Protein AF-A0A162L9G1-F1 (afdb_monomer_lite)

Sequence (93 aa):
QRQDPAAALALYEQSLEIATRLAQQSDGIEARTDLLASHYKISTVTTGARRIASLQQALDIALQLEAAGQLTVDQAGWPDILRRALAEAEGSE

pLDDT: mean 89.98, std 10.11, range [41.59, 98.5]

Radius of gyration: 13.38 Å; chains: 1; bounding box: 35×24×36 Å

Structure (mmCIF, N/CA/C/O backbone):
data_AF-A0A162L9G1-F1
#
_entry.id   AF-A0A162L9G1-F1
#
loop_
_atom_site.group_PDB
_atom_site.id
_atom_site.type_symbol
_atom_site.label_atom_id
_atom_site.label_alt_id
_atom_site.label_comp_id
_atom_site.label_asym_id
_atom_site.label_entity_id
_atom_site.label_seq_id
_atom_site.pdbx_PDB_ins_code
_atom_site.Cartn_x
_atom_site.Cartn_y
_atom_site.Cartn_z
_atom_site.occupancy
_atom_site.B_iso_or_equiv
_atom_site.auth_seq_id
_atom_site.auth_comp_id
_atom_site.auth_asym_id
_atom_site.auth_atom_id
_atom_site.pdbx_PDB_model_num
ATOM 1 N N . GLN A 1 1 ? 19.092 15.470 -6.405 1.00 41.59 1 GLN A N 1
ATOM 2 C CA . GLN A 1 1 ? 19.396 14.297 -5.557 1.00 41.59 1 GLN A CA 1
ATOM 3 C C . GLN A 1 1 ? 18.907 13.061 -6.289 1.00 41.59 1 GLN A C 1
ATOM 5 O O . GLN A 1 1 ? 17.749 13.036 -6.678 1.00 41.59 1 GLN A O 1
ATOM 10 N N . ARG A 1 2 ? 19.780 12.089 -6.558 1.00 51.78 2 ARG A N 1
ATOM 11 C CA . ARG A 1 2 ? 19.373 10.804 -7.137 1.00 51.78 2 ARG A CA 1
ATOM 12 C C . ARG A 1 2 ? 18.780 9.990 -5.984 1.00 51.78 2 ARG A C 1
ATOM 14 O O . ARG A 1 2 ? 19.524 9.662 -5.067 1.00 51.78 2 ARG A O 1
ATOM 21 N N . GLN A 1 3 ? 17.465 9.765 -5.968 1.00 68.56 3 GLN A N 1
ATOM 22 C CA . GLN A 1 3 ? 16.900 8.729 -5.100 1.00 68.56 3 GLN A CA 1
ATOM 23 C C . GLN A 1 3 ? 17.555 7.414 -5.520 1.00 68.56 3 GLN A C 1
ATOM 25 O O . GLN A 1 3 ? 17.494 7.060 -6.695 1.00 68.56 3 GLN A O 1
ATOM 30 N N . ASP A 1 4 ? 18.251 6.762 -4.595 1.00 83.62 4 ASP A N 1
ATOM 31 C CA . ASP A 1 4 ? 18.831 5.442 -4.809 1.00 83.62 4 ASP A CA 1
ATOM 32 C C . ASP A 1 4 ? 17.730 4.404 -4.541 1.00 83.62 4 ASP A C 1
ATOM 34 O O . ASP A 1 4 ? 17.311 4.261 -3.385 1.00 83.62 4 ASP A O 1
ATOM 38 N N . PRO A 1 5 ? 17.217 3.710 -5.576 1.00 82.31 5 PRO A N 1
ATOM 39 C CA . PRO A 1 5 ? 16.137 2.746 -5.406 1.00 82.31 5 PRO A CA 1
ATOM 40 C C . PRO A 1 5 ? 16.518 1.602 -4.464 1.00 82.31 5 PRO A C 1
ATOM 42 O O . PRO A 1 5 ? 15.656 1.104 -3.748 1.00 82.31 5 PRO A O 1
ATOM 45 N N . ALA A 1 6 ? 17.799 1.219 -4.410 1.00 84.38 6 ALA A N 1
ATOM 46 C CA . ALA A 1 6 ? 18.266 0.162 -3.521 1.00 84.38 6 ALA A CA 1
ATOM 47 C C . ALA A 1 6 ? 18.268 0.626 -2.058 1.00 84.38 6 ALA A C 1
ATOM 49 O O . ALA A 1 6 ? 17.804 -0.099 -1.178 1.00 84.38 6 ALA A O 1
ATOM 50 N N . ALA A 1 7 ? 18.714 1.858 -1.796 1.0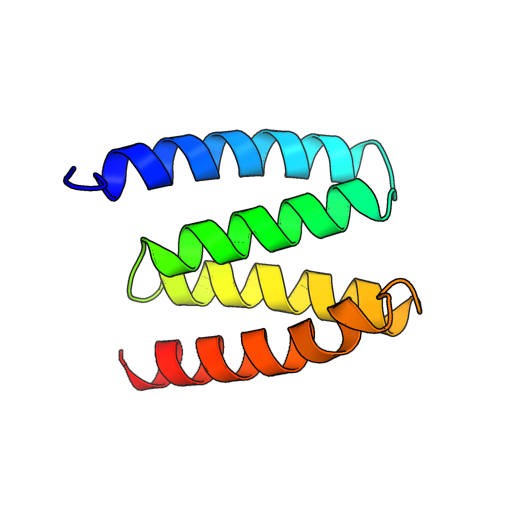0 86.56 7 ALA A N 1
ATOM 51 C CA . ALA A 1 7 ? 18.655 2.433 -0.453 1.00 86.56 7 ALA A CA 1
ATOM 52 C C . ALA A 1 7 ? 17.205 2.647 0.020 1.00 86.56 7 ALA A C 1
ATOM 54 O O . ALA A 1 7 ? 16.882 2.381 1.177 1.00 86.56 7 ALA A O 1
ATOM 55 N N . ALA A 1 8 ? 16.317 3.095 -0.875 1.00 86.56 8 ALA A N 1
ATOM 56 C CA . ALA A 1 8 ? 14.894 3.249 -0.577 1.00 86.56 8 ALA A CA 1
ATOM 57 C C . ALA A 1 8 ? 14.228 1.897 -0.284 1.00 86.56 8 ALA A C 1
ATOM 59 O O . ALA A 1 8 ? 13.501 1.777 0.699 1.00 86.56 8 ALA A O 1
ATOM 60 N N . LEU A 1 9 ? 14.528 0.874 -1.089 1.00 88.38 9 LEU A N 1
ATOM 61 C CA . LEU A 1 9 ? 14.026 -0.480 -0.887 1.00 88.38 9 LEU A CA 1
ATOM 62 C C . LEU A 1 9 ? 14.424 -1.028 0.487 1.00 88.38 9 LEU A C 1
ATOM 64 O O . LEU A 1 9 ? 13.549 -1.473 1.221 1.00 88.38 9 LEU A O 1
ATOM 68 N N . ALA A 1 10 ? 15.697 -0.903 0.871 1.00 88.31 10 ALA A N 1
ATOM 69 C CA . ALA A 1 10 ? 16.171 -1.368 2.174 1.00 88.31 10 ALA A CA 1
ATOM 70 C C . ALA A 1 10 ? 15.448 -0.680 3.348 1.00 88.31 10 ALA A C 1
ATOM 72 O O . ALA A 1 10 ? 15.157 -1.313 4.363 1.00 88.31 10 ALA A O 1
ATOM 73 N N . LEU A 1 11 ? 15.141 0.617 3.230 1.00 87.69 11 LEU A N 1
ATOM 74 C CA . LEU A 1 11 ? 14.365 1.346 4.241 1.00 87.69 11 LEU A CA 1
ATOM 75 C C . LEU A 1 11 ? 12.898 0.899 4.271 1.00 87.69 11 LEU A C 1
ATOM 77 O O . LEU A 1 11 ? 12.314 0.771 5.347 1.00 87.69 11 LEU A O 1
ATOM 81 N N . TYR A 1 12 ? 12.297 0.645 3.109 1.00 88.44 12 TYR A N 1
ATOM 82 C CA . TYR A 1 12 ? 10.916 0.175 3.030 1.00 88.44 12 TYR A CA 1
ATOM 83 C C . TYR A 1 12 ? 10.755 -1.262 3.527 1.00 88.44 12 TYR A C 1
ATOM 85 O O . TYR A 1 12 ? 9.761 -1.548 4.183 1.00 88.44 12 TYR A O 1
ATOM 93 N N . GLU A 1 13 ? 11.729 -2.143 3.300 1.00 88.00 13 GLU A N 1
ATOM 94 C CA . GLU A 1 13 ? 11.747 -3.496 3.871 1.00 88.00 13 GLU A CA 1
ATOM 95 C C . GLU A 1 13 ? 11.833 -3.469 5.403 1.00 88.00 13 GLU A C 1
ATOM 97 O O . GLU A 1 13 ? 11.099 -4.192 6.073 1.00 8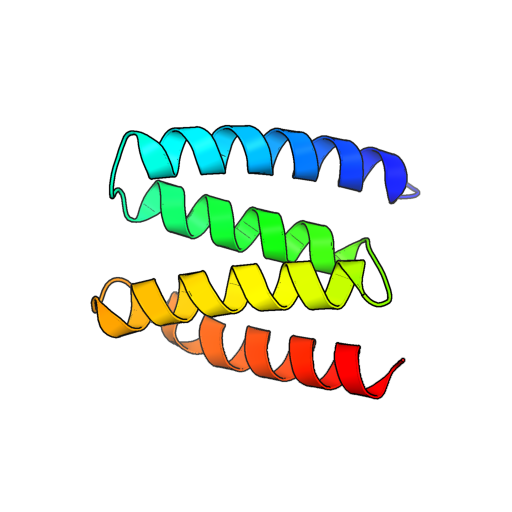8.00 13 GLU A O 1
ATOM 102 N N . GLN A 1 14 ? 12.663 -2.588 5.972 1.00 88.44 14 GLN A N 1
ATOM 103 C CA . GLN A 1 14 ? 12.731 -2.399 7.427 1.00 88.44 14 GLN A CA 1
ATOM 104 C C . GLN A 1 14 ? 11.405 -1.871 7.992 1.00 88.44 14 GLN A C 1
ATOM 106 O O . GLN A 1 14 ? 10.910 -2.367 9.003 1.00 88.44 14 GLN A O 1
ATOM 111 N N . SER A 1 15 ? 10.800 -0.886 7.320 1.00 83.31 15 SER A N 1
ATOM 112 C CA . SER A 1 15 ? 9.471 -0.376 7.679 1.00 83.31 15 SER A CA 1
ATOM 113 C C . SER A 1 15 ? 8.409 -1.476 7.612 1.00 83.31 15 SER A C 1
ATOM 115 O O . SER A 1 15 ? 7.569 -1.580 8.504 1.00 83.31 15 SER A O 1
ATOM 117 N N . LEU A 1 16 ? 8.466 -2.318 6.576 1.00 85.00 16 LEU A N 1
ATOM 118 C CA . LEU A 1 16 ? 7.550 -3.434 6.370 1.00 85.00 16 LEU A CA 1
ATOM 119 C C . LEU A 1 16 ? 7.646 -4.458 7.506 1.00 85.00 16 LEU A C 1
ATOM 121 O O . LEU A 1 16 ? 6.622 -4.920 8.009 1.00 85.00 16 LEU A O 1
ATOM 125 N N . GLU A 1 17 ? 8.858 -4.792 7.945 1.00 89.50 17 GLU A N 1
ATOM 126 C CA . GLU A 1 17 ? 9.067 -5.715 9.060 1.00 89.50 17 GLU A CA 1
ATOM 127 C C . GLU A 1 17 ? 8.446 -5.185 10.363 1.00 89.50 17 GLU A C 1
ATOM 129 O O . GLU A 1 17 ? 7.762 -5.925 11.075 1.00 89.50 17 GLU A O 1
ATOM 134 N N . ILE A 1 18 ? 8.629 -3.894 10.657 1.00 83.06 18 ILE A N 1
ATOM 135 C CA . ILE A 1 18 ? 8.038 -3.249 11.838 1.00 83.06 18 ILE A CA 1
ATOM 136 C C . ILE A 1 18 ? 6.508 -3.253 11.741 1.00 83.06 18 ILE A C 1
ATOM 138 O O . ILE A 1 18 ? 5.843 -3.695 12.678 1.00 83.06 18 ILE A O 1
ATOM 142 N N . ALA A 1 19 ? 5.951 -2.823 10.605 1.00 80.94 19 ALA A N 1
ATOM 143 C CA . ALA A 1 19 ? 4.506 -2.784 10.385 1.00 80.94 19 ALA A CA 1
ATOM 144 C C . ALA A 1 19 ? 3.871 -4.181 10.487 1.00 80.94 19 ALA A C 1
ATOM 146 O O . ALA A 1 19 ? 2.814 -4.339 11.091 1.00 80.94 19 ALA A O 1
ATOM 147 N N . THR A 1 20 ? 4.554 -5.214 9.984 1.00 82.31 20 THR A N 1
ATOM 148 C CA . THR A 1 20 ? 4.105 -6.610 10.089 1.00 82.31 20 THR A CA 1
ATOM 149 C C . THR A 1 20 ? 4.032 -7.060 11.547 1.00 82.31 20 THR A C 1
ATOM 151 O O . THR A 1 20 ? 3.026 -7.624 11.974 1.00 82.31 20 THR A O 1
ATOM 154 N N . ARG A 1 21 ? 5.070 -6.777 12.346 1.00 85.62 21 ARG A N 1
ATOM 155 C CA . ARG A 1 21 ? 5.082 -7.113 13.780 1.00 85.62 21 ARG A CA 1
ATOM 156 C C . ARG A 1 21 ? 3.997 -6.356 14.550 1.00 85.62 21 ARG A C 1
ATOM 158 O O . ARG A 1 21 ? 3.366 -6.941 15.424 1.00 85.62 21 ARG A O 1
ATOM 165 N N . LEU A 1 22 ? 3.763 -5.083 14.224 1.00 79.56 22 LEU A N 1
ATOM 166 C CA . LEU A 1 22 ? 2.704 -4.274 14.837 1.00 79.56 22 LEU A CA 1
ATOM 167 C C . LEU A 1 22 ? 1.306 -4.795 14.487 1.00 79.56 22 LEU A C 1
ATOM 169 O O . LEU A 1 22 ? 0.472 -4.921 15.381 1.00 79.56 22 LEU A O 1
ATOM 173 N N . ALA A 1 23 ? 1.067 -5.160 13.226 1.00 76.06 23 ALA A N 1
ATOM 174 C CA . ALA A 1 23 ? -0.199 -5.742 12.781 1.00 76.06 23 ALA A CA 1
ATOM 175 C C . ALA A 1 23 ? -0.477 -7.116 13.422 1.00 76.06 23 ALA A C 1
ATOM 177 O O . ALA A 1 23 ? -1.625 -7.477 13.646 1.00 76.06 23 ALA A O 1
ATOM 178 N N . GLN A 1 24 ? 0.564 -7.881 13.767 1.00 80.88 24 GLN A N 1
ATOM 179 C CA . GLN A 1 24 ? 0.418 -9.139 14.512 1.00 80.88 24 GLN A CA 1
ATOM 180 C C . GLN A 1 24 ? 0.107 -8.929 16.001 1.00 80.88 24 GLN A C 1
ATOM 182 O O . GLN A 1 24 ? -0.499 -9.792 16.632 1.00 80.88 24 GLN A O 1
ATOM 187 N N . GLN A 1 25 ? 0.556 -7.814 16.580 1.00 81.44 25 GLN A N 1
ATOM 188 C CA . GLN A 1 25 ? 0.362 -7.496 17.999 1.00 81.44 25 GLN A CA 1
ATOM 189 C C . GLN A 1 25 ? -0.912 -6.686 18.255 1.00 81.44 25 GLN A C 1
ATOM 191 O O . GLN A 1 25 ? -1.417 -6.680 19.378 1.00 81.44 25 GLN A O 1
ATOM 196 N N . SER A 1 26 ? -1.436 -6.004 17.236 1.00 67.31 26 SER A N 1
ATOM 197 C CA . SER A 1 26 ? -2.679 -5.249 17.318 1.00 67.31 26 SER A CA 1
ATOM 198 C C . SER A 1 26 ? -3.445 -5.306 15.998 1.00 67.31 26 SER A C 1
ATOM 200 O O . SER A 1 26 ? -2.876 -5.053 14.940 1.00 67.31 26 SER A O 1
ATOM 202 N N . ASP A 1 27 ? -4.762 -5.490 16.077 1.00 67.25 27 ASP A N 1
ATOM 203 C CA . ASP A 1 27 ? -5.695 -5.319 14.947 1.00 67.25 27 ASP A CA 1
ATOM 204 C C . ASP A 1 27 ? -5.956 -3.833 14.598 1.00 67.25 27 ASP A C 1
ATOM 206 O O . ASP A 1 27 ? -6.945 -3.466 13.945 1.00 67.25 27 ASP A O 1
ATOM 210 N N . GLY A 1 28 ? -5.064 -2.944 15.051 1.00 82.38 28 GLY A N 1
ATOM 211 C CA . GLY A 1 28 ? -5.165 -1.506 14.869 1.00 82.38 28 GLY A CA 1
ATOM 212 C C . GLY A 1 28 ? -5.255 -1.135 13.392 1.00 82.38 28 GLY A C 1
ATOM 213 O O . GLY A 1 28 ? -4.472 -1.602 12.564 1.00 82.38 28 GLY A O 1
ATOM 214 N N . ILE A 1 29 ? -6.220 -0.273 13.066 1.00 88.31 29 ILE A N 1
ATOM 215 C CA . ILE A 1 29 ? -6.408 0.250 11.706 1.00 88.31 29 ILE A CA 1
ATOM 216 C C . ILE A 1 29 ? -5.108 0.901 11.225 1.00 88.31 29 ILE A C 1
ATOM 218 O O . ILE A 1 29 ? -4.656 0.579 10.133 1.00 88.31 29 ILE A O 1
ATOM 222 N N . GLU A 1 30 ? -4.469 1.707 12.083 1.00 87.62 30 GLU A N 1
ATOM 223 C CA . GLU A 1 30 ? -3.216 2.419 11.799 1.00 87.62 30 GLU A CA 1
ATOM 224 C C . GLU A 1 30 ? -2.110 1.475 11.303 1.00 87.62 30 GLU A C 1
ATOM 226 O O . GLU A 1 30 ? -1.572 1.691 10.217 1.00 87.62 30 GLU A O 1
ATOM 231 N N . ALA A 1 31 ? -1.870 0.367 12.014 1.00 87.06 31 ALA A N 1
ATOM 232 C CA . ALA A 1 31 ? -0.854 -0.619 11.644 1.00 87.06 31 ALA A CA 1
ATOM 233 C C . ALA A 1 31 ? -1.128 -1.267 10.275 1.00 87.06 31 ALA A C 1
ATOM 235 O O . ALA A 1 31 ? -0.202 -1.471 9.489 1.00 87.06 31 ALA A O 1
ATOM 236 N N . ARG A 1 32 ? -2.396 -1.555 9.951 1.00 89.25 32 ARG A N 1
ATOM 237 C CA . ARG A 1 32 ? -2.777 -2.079 8.628 1.00 89.25 32 ARG A CA 1
ATOM 238 C C . ARG A 1 32 ? -2.590 -1.036 7.528 1.00 89.25 32 ARG A C 1
ATOM 240 O O . ARG A 1 32 ? -2.073 -1.369 6.464 1.00 89.25 32 ARG A O 1
ATOM 247 N N . THR A 1 33 ? -2.930 0.226 7.780 1.00 91.81 33 THR A N 1
ATOM 248 C CA . THR A 1 33 ? -2.649 1.318 6.834 1.00 91.81 33 THR A CA 1
ATOM 249 C C . THR A 1 33 ? -1.159 1.521 6.578 1.00 91.81 33 THR A C 1
ATOM 251 O O . THR A 1 33 ? -0.761 1.696 5.426 1.00 91.81 33 THR A O 1
ATOM 254 N N . ASP A 1 34 ? -0.325 1.448 7.614 1.00 90.56 34 ASP A N 1
ATOM 255 C CA . ASP A 1 34 ? 1.130 1.563 7.478 1.00 90.56 34 ASP A CA 1
ATOM 256 C C . ASP A 1 34 ? 1.728 0.386 6.705 1.00 90.56 34 ASP A C 1
ATOM 258 O O . ASP A 1 34 ? 2.632 0.561 5.876 1.00 90.56 34 ASP A O 1
ATOM 262 N N . LEU A 1 35 ? 1.195 -0.817 6.932 1.00 90.81 35 LEU A N 1
ATOM 263 C CA . LEU A 1 35 ? 1.578 -2.016 6.200 1.00 90.81 35 LEU A CA 1
ATOM 264 C C . LEU A 1 35 ? 1.247 -1.886 4.703 1.00 90.81 35 LEU A C 1
ATOM 266 O O . LEU A 1 35 ? 2.120 -2.100 3.857 1.00 90.81 35 LEU A O 1
ATOM 270 N N . LEU A 1 36 ? 0.029 -1.439 4.374 1.00 94.56 36 LEU A N 1
ATOM 271 C CA . LEU A 1 36 ? -0.391 -1.131 3.002 1.00 94.56 36 LEU A CA 1
ATOM 272 C C . LEU A 1 36 ? 0.536 -0.091 2.362 1.00 94.56 36 LEU A C 1
ATOM 274 O O . LEU A 1 36 ? 1.056 -0.311 1.265 1.00 94.56 36 LEU A O 1
ATOM 278 N N . ALA A 1 37 ? 0.785 1.026 3.051 1.00 93.81 37 ALA A N 1
ATOM 279 C CA . ALA A 1 37 ? 1.638 2.098 2.548 1.00 93.81 37 ALA A CA 1
ATOM 280 C C . ALA A 1 37 ? 3.078 1.622 2.295 1.00 93.81 37 ALA A C 1
ATOM 282 O O . ALA A 1 37 ? 3.713 2.059 1.331 1.00 93.81 37 ALA A O 1
ATOM 283 N N . SER A 1 38 ? 3.596 0.721 3.133 1.00 93.62 38 SER A N 1
ATOM 284 C CA . SER A 1 38 ? 4.935 0.144 2.972 1.00 93.62 38 SER A CA 1
ATOM 285 C C . SER A 1 38 ? 5.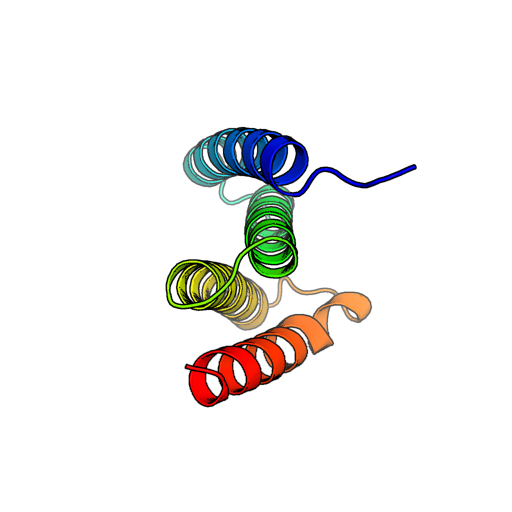015 -0.723 1.715 1.00 93.62 38 SER A C 1
ATOM 287 O O . SER A 1 38 ? 5.901 -0.518 0.885 1.00 93.62 38 SER A O 1
ATOM 289 N N . HIS A 1 39 ? 4.047 -1.619 1.507 1.00 96.56 39 HIS A N 1
ATOM 290 C CA . HIS A 1 39 ? 3.959 -2.420 0.285 1.00 96.56 39 HIS A CA 1
ATOM 291 C C . HIS A 1 39 ? 3.804 -1.563 -0.976 1.00 96.56 39 HIS A C 1
ATOM 293 O O . HIS A 1 39 ? 4.502 -1.787 -1.969 1.00 96.56 39 HIS A O 1
ATOM 299 N N . TYR A 1 40 ? 2.967 -0.525 -0.925 1.00 96.81 40 TYR A N 1
ATOM 300 C CA . TYR A 1 40 ? 2.827 0.407 -2.040 1.00 96.81 40 TYR A CA 1
ATOM 301 C C . TYR A 1 40 ? 4.157 1.105 -2.364 1.00 96.81 40 TYR A C 1
ATOM 303 O O . TYR A 1 40 ? 4.569 1.120 -3.521 1.00 96.81 40 TYR A O 1
ATOM 311 N N . LYS A 1 41 ? 4.896 1.598 -1.362 1.00 94.94 41 LYS A N 1
ATOM 312 C CA . LYS A 1 41 ? 6.225 2.210 -1.554 1.00 94.94 41 LYS A CA 1
ATOM 313 C C . LYS A 1 41 ? 7.252 1.240 -2.147 1.00 94.94 41 LYS A C 1
ATOM 315 O O . LYS A 1 41 ? 8.020 1.637 -3.015 1.00 94.94 41 LYS A O 1
ATOM 320 N N . ILE A 1 42 ? 7.255 -0.031 -1.741 1.00 94.44 42 ILE A N 1
ATOM 321 C C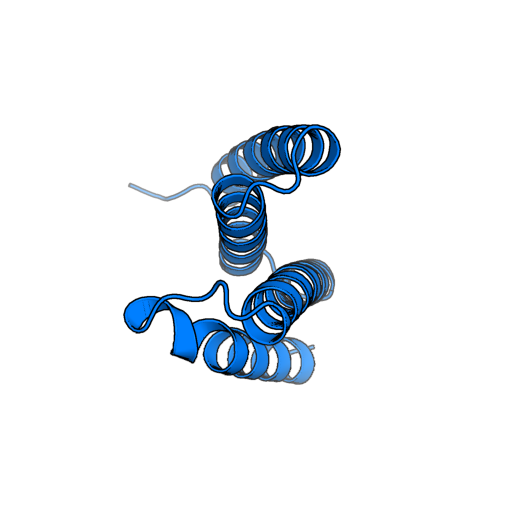A . ILE A 1 42 ? 8.124 -1.047 -2.363 1.00 94.44 42 ILE A CA 1
ATOM 322 C C . ILE A 1 42 ? 7.774 -1.210 -3.847 1.00 94.44 42 ILE A C 1
ATOM 324 O O . ILE A 1 42 ? 8.671 -1.291 -4.688 1.00 94.44 42 ILE A O 1
ATOM 328 N N . SER A 1 43 ? 6.486 -1.199 -4.198 1.00 96.44 43 SER A N 1
ATOM 329 C CA . SER A 1 43 ? 6.053 -1.338 -5.592 1.00 96.44 43 SER A CA 1
ATOM 330 C C . SER A 1 43 ? 6.506 -0.193 -6.505 1.00 96.44 43 SER A C 1
ATOM 332 O O . SER A 1 43 ? 6.670 -0.407 -7.705 1.00 96.44 43 SER A O 1
ATOM 334 N N . THR A 1 44 ? 6.747 1.011 -5.967 1.00 95.69 44 THR A N 1
ATOM 335 C CA . THR A 1 44 ? 7.195 2.162 -6.772 1.00 95.69 44 THR A CA 1
ATOM 336 C C . THR A 1 44 ? 8.693 2.144 -7.071 1.00 95.69 44 THR A C 1
ATOM 338 O O . THR A 1 44 ? 9.137 2.845 -7.978 1.00 95.69 44 THR A O 1
ATOM 341 N N . VAL A 1 45 ? 9.473 1.339 -6.339 1.00 95.19 45 VAL A N 1
ATOM 342 C CA . VAL A 1 45 ? 10.936 1.224 -6.495 1.00 95.19 45 VAL A CA 1
ATOM 343 C C . VAL A 1 45 ? 11.392 -0.158 -6.977 1.00 95.19 45 VAL A C 1
ATOM 345 O O . VAL A 1 45 ? 12.592 -0.412 -7.068 1.00 95.19 45 VAL A O 1
ATOM 348 N N . THR A 1 46 ? 10.457 -1.057 -7.292 1.00 94.31 46 THR A N 1
ATOM 349 C CA . THR A 1 46 ? 10.726 -2.419 -7.783 1.00 94.31 46 THR A CA 1
ATOM 350 C C . THR A 1 46 ? 10.051 -2.668 -9.134 1.00 94.31 46 THR A C 1
ATOM 352 O O . THR A 1 46 ? 9.228 -1.875 -9.587 1.00 94.31 46 THR A O 1
ATOM 355 N N . THR A 1 47 ? 10.406 -3.766 -9.807 1.00 94.75 47 THR A N 1
ATOM 356 C CA . THR A 1 47 ? 9.849 -4.176 -11.111 1.00 94.75 47 THR A CA 1
ATOM 357 C C . THR A 1 47 ? 9.523 -5.678 -11.133 1.00 94.75 47 THR A C 1
ATOM 359 O O . THR A 1 47 ? 9.858 -6.400 -10.188 1.00 94.75 47 THR A O 1
ATOM 362 N N . GLY A 1 48 ? 8.837 -6.132 -12.193 1.00 95.50 48 GLY A N 1
ATOM 363 C CA . GLY A 1 48 ? 8.452 -7.535 -12.418 1.00 95.50 48 GLY A CA 1
ATOM 364 C C . GLY A 1 48 ? 7.673 -8.155 -11.256 1.00 95.50 48 GLY A C 1
ATOM 365 O O . GLY A 1 48 ? 6.989 -7.452 -10.505 1.00 95.50 48 GLY A O 1
ATOM 366 N N . ALA A 1 49 ? 7.860 -9.458 -11.052 1.00 96.00 49 ALA A N 1
ATOM 367 C CA . ALA A 1 49 ? 7.259 -10.240 -9.970 1.00 96.00 49 ALA A CA 1
ATOM 368 C C . ALA A 1 49 ? 7.307 -9.573 -8.582 1.00 96.00 49 ALA A C 1
ATOM 370 O O . ALA A 1 49 ? 6.366 -9.691 -7.798 1.00 96.00 49 ALA A O 1
ATOM 371 N N . ARG A 1 50 ? 8.377 -8.831 -8.259 1.00 95.06 50 ARG A N 1
ATOM 372 C CA . ARG A 1 50 ? 8.499 -8.153 -6.960 1.00 95.06 50 ARG A CA 1
ATOM 373 C C . ARG A 1 50 ? 7.544 -6.965 -6.824 1.00 95.06 50 ARG A C 1
ATOM 375 O O . ARG A 1 50 ? 6.959 -6.768 -5.753 1.00 95.06 50 ARG A O 1
ATOM 382 N N . ARG A 1 51 ? 7.374 -6.193 -7.900 1.00 97.19 51 ARG A N 1
ATOM 383 C CA . ARG A 1 51 ? 6.390 -5.105 -7.963 1.00 97.19 51 ARG A CA 1
ATOM 384 C C . ARG A 1 51 ? 4.975 -5.664 -7.864 1.00 97.19 51 ARG A C 1
ATOM 386 O O . ARG A 1 51 ? 4.201 -5.167 -7.050 1.00 97.19 51 ARG A O 1
ATOM 393 N N . ILE A 1 52 ? 4.682 -6.716 -8.631 1.00 97.94 52 ILE A N 1
ATOM 394 C CA . ILE A 1 52 ? 3.383 -7.408 -8.645 1.00 97.94 52 ILE A CA 1
ATOM 395 C C . ILE A 1 52 ? 3.033 -7.91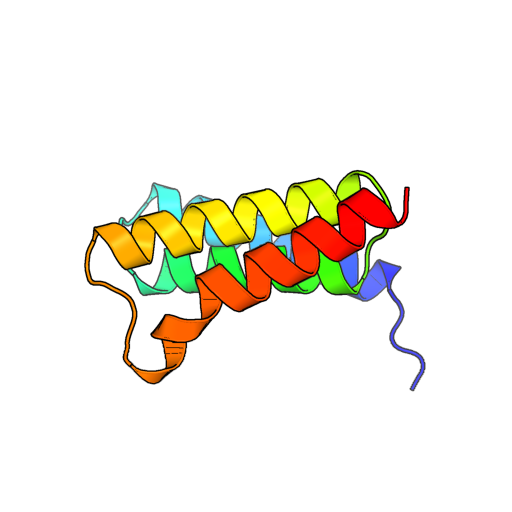2 -7.241 1.00 97.94 52 ILE A C 1
ATOM 397 O O . ILE A 1 52 ? 2.010 -7.517 -6.690 1.00 97.94 52 ILE A O 1
ATOM 401 N N . ALA A 1 53 ? 3.924 -8.678 -6.602 1.00 97.31 53 ALA A N 1
ATOM 402 C CA . ALA A 1 53 ? 3.694 -9.200 -5.255 1.00 97.31 53 ALA A CA 1
ATOM 403 C C . ALA A 1 53 ? 3.434 -8.086 -4.225 1.00 97.31 53 ALA A C 1
ATOM 405 O O . ALA A 1 53 ? 2.561 -8.217 -3.370 1.00 97.31 53 ALA A O 1
ATOM 406 N N . SER A 1 54 ? 4.158 -6.967 -4.321 1.00 97.62 54 SER A N 1
ATOM 407 C CA . SER A 1 54 ? 3.967 -5.829 -3.414 1.00 97.62 54 SER A CA 1
ATOM 408 C C . SER A 1 54 ? 2.610 -5.147 -3.623 1.00 97.62 54 SER A C 1
ATOM 410 O O . SER A 1 54 ? 1.945 -4.802 -2.650 1.00 97.62 54 SER A O 1
ATOM 412 N N . LEU A 1 55 ? 2.166 -4.991 -4.874 1.00 98.50 55 LEU A N 1
ATOM 413 C CA . LEU A 1 55 ? 0.838 -4.451 -5.190 1.00 98.50 55 LEU A CA 1
ATOM 414 C C . LEU A 1 55 ? -0.282 -5.386 -4.730 1.00 98.50 55 LEU A C 1
ATOM 416 O O . LEU A 1 55 ? -1.272 -4.901 -4.188 1.00 98.50 55 LEU A O 1
ATOM 420 N N . GLN A 1 56 ? -0.101 -6.701 -4.874 1.00 98.44 56 GLN A N 1
ATOM 421 C CA . GLN A 1 56 ? -1.047 -7.705 -4.386 1.00 98.44 56 GLN A CA 1
ATOM 422 C C . GLN A 1 56 ? -1.268 -7.571 -2.874 1.00 98.44 56 GLN A C 1
ATOM 424 O O . GLN A 1 56 ? -2.402 -7.458 -2.423 1.00 98.44 56 GLN A O 1
ATOM 429 N N . GLN A 1 57 ? -0.182 -7.504 -2.094 1.00 97.75 57 GLN A N 1
ATOM 430 C CA . GLN A 1 57 ? -0.267 -7.374 -0.636 1.00 97.75 57 GLN A CA 1
ATOM 431 C C . GLN A 1 57 ? -0.923 -6.055 -0.208 1.00 97.75 57 GLN A C 1
ATOM 433 O O . GLN A 1 57 ? -1.763 -6.043 0.691 1.00 97.75 57 GLN A O 1
ATOM 438 N N . ALA A 1 58 ? -0.584 -4.940 -0.865 1.00 98.00 58 ALA A N 1
ATOM 439 C CA . ALA A 1 58 ? -1.242 -3.664 -0.598 1.00 98.00 58 ALA A CA 1
ATOM 440 C C . ALA A 1 58 ? -2.748 -3.726 -0.909 1.00 98.00 58 ALA A C 1
ATOM 442 O O . ALA A 1 58 ? -3.555 -3.219 -0.126 1.00 98.00 58 ALA A O 1
ATOM 443 N N . LEU A 1 59 ? -3.130 -4.357 -2.026 1.00 98.44 59 LEU A N 1
ATOM 444 C CA . LEU A 1 59 ? -4.527 -4.518 -2.422 1.00 98.44 59 LEU A CA 1
ATOM 445 C C . LEU A 1 59 ? -5.299 -5.378 -1.419 1.00 98.44 59 LEU A C 1
ATOM 447 O O . LEU A 1 59 ? -6.369 -4.963 -0.984 1.00 98.44 59 LEU A O 1
ATOM 451 N N . ASP A 1 60 ? -4.752 -6.518 -0.999 1.00 97.81 60 ASP A N 1
ATOM 452 C CA . ASP A 1 60 ? -5.404 -7.409 -0.033 1.00 97.81 60 ASP A CA 1
ATOM 453 C C . ASP A 1 60 ? -5.731 -6.681 1.278 1.00 97.81 60 ASP A C 1
ATOM 455 O O . ASP A 1 60 ? -6.843 -6.793 1.799 1.00 97.81 60 ASP A O 1
ATOM 459 N N . ILE A 1 61 ? -4.802 -5.865 1.784 1.00 95.50 61 ILE A N 1
ATOM 460 C CA . ILE A 1 61 ? -5.026 -5.065 2.995 1.00 95.50 61 ILE A CA 1
ATOM 461 C C . ILE A 1 61 ? -6.098 -3.993 2.759 1.00 95.50 61 ILE A C 1
ATOM 463 O O . ILE A 1 61 ? -6.959 -3.790 3.617 1.00 95.50 6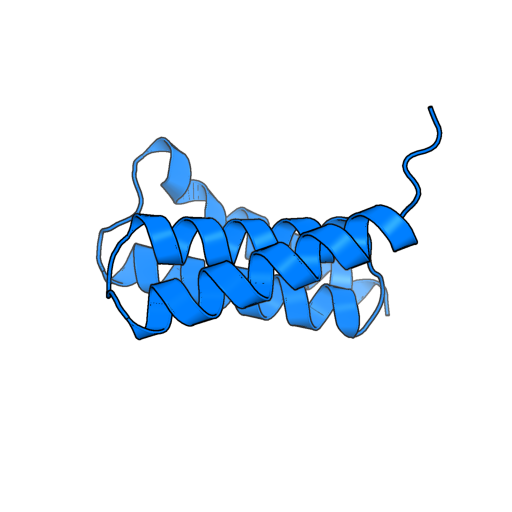1 ILE A O 1
ATOM 467 N N . ALA A 1 62 ? -6.083 -3.322 1.602 1.00 97.38 62 ALA A N 1
ATOM 468 C CA . ALA A 1 62 ? -7.089 -2.317 1.260 1.00 97.38 62 ALA A CA 1
ATOM 469 C C . ALA A 1 62 ? -8.501 -2.922 1.238 1.00 97.38 62 ALA A C 1
ATOM 471 O O . ALA A 1 62 ? -9.430 -2.330 1.783 1.00 97.38 62 ALA A O 1
ATOM 472 N N . LEU A 1 63 ? -8.646 -4.125 0.673 1.00 96.81 63 LEU A N 1
ATOM 473 C CA . LEU A 1 63 ? -9.912 -4.860 0.631 1.00 96.81 63 LEU A CA 1
ATOM 474 C C . LEU A 1 63 ? -10.376 -5.292 2.023 1.00 96.81 63 LEU A C 1
ATOM 476 O O . LEU A 1 63 ? -11.565 -5.220 2.322 1.00 96.81 63 LEU A O 1
ATOM 480 N N . GLN A 1 64 ? -9.457 -5.709 2.896 1.00 94.38 64 GLN A N 1
ATOM 481 C CA . GLN A 1 64 ? -9.790 -6.038 4.285 1.00 94.38 64 GLN A CA 1
ATOM 482 C C . GLN A 1 64 ? -10.275 -4.807 5.062 1.00 94.38 64 GLN A C 1
ATOM 484 O O . GLN A 1 64 ? -11.248 -4.895 5.810 1.00 94.38 64 GLN A O 1
ATOM 489 N N . LEU A 1 65 ? -9.621 -3.654 4.880 1.00 94.38 65 LEU A N 1
ATOM 490 C CA . LEU A 1 65 ? -10.038 -2.388 5.487 1.00 94.38 65 LEU A CA 1
ATOM 491 C C . LEU A 1 65 ? -11.395 -1.918 4.944 1.00 94.38 65 LEU A C 1
ATOM 493 O O . LEU A 1 65 ? -12.237 -1.470 5.721 1.00 94.38 65 LEU A O 1
ATOM 497 N N . GLU A 1 66 ? -11.630 -2.051 3.636 1.00 95.44 66 GLU A N 1
ATOM 498 C CA . GLU A 1 66 ? -12.909 -1.732 2.992 1.00 95.44 66 GLU A CA 1
ATOM 499 C C . GLU A 1 66 ? -14.040 -2.616 3.530 1.00 95.44 66 GLU A C 1
ATOM 501 O O . GLU A 1 66 ? -15.059 -2.103 3.992 1.00 95.44 66 GLU A O 1
ATOM 506 N N . ALA A 1 67 ? -13.839 -3.937 3.549 1.00 94.25 67 ALA A N 1
ATOM 507 C CA . ALA A 1 67 ? -14.823 -4.902 4.039 1.00 94.25 67 ALA A CA 1
ATOM 508 C C . ALA A 1 67 ? -15.174 -4.692 5.520 1.00 94.25 67 ALA A C 1
ATOM 510 O O . ALA A 1 67 ? -16.301 -4.957 5.938 1.00 94.25 67 ALA A O 1
ATOM 511 N N . ALA A 1 68 ? -14.225 -4.191 6.312 1.00 92.75 68 ALA A N 1
ATOM 512 C CA . ALA A 1 68 ? -14.434 -3.847 7.712 1.00 92.75 68 ALA A CA 1
ATOM 513 C C . ALA A 1 68 ? -15.041 -2.444 7.926 1.00 92.75 68 ALA A C 1
ATOM 515 O O . ALA A 1 68 ? -15.291 -2.065 9.071 1.00 92.75 68 ALA A O 1
ATOM 516 N N . GLY A 1 69 ? -15.263 -1.656 6.865 1.00 94.38 69 GLY A N 1
ATOM 517 C CA . GLY A 1 69 ? -15.754 -0.276 6.959 1.00 94.38 69 GLY A CA 1
ATOM 518 C C . GLY A 1 69 ? -14.755 0.684 7.615 1.00 94.38 69 GLY A C 1
ATOM 519 O O . GLY A 1 69 ? -15.154 1.654 8.253 1.00 94.38 69 GLY A O 1
ATOM 520 N N . GLN A 1 70 ? -13.459 0.383 7.510 1.00 94.06 70 GLN A N 1
ATOM 521 C CA . GLN A 1 70 ? -12.373 1.079 8.208 1.00 94.06 70 GLN A CA 1
ATOM 522 C C . GLN A 1 70 ? -11.614 2.073 7.325 1.00 94.06 70 GLN A C 1
ATOM 524 O O . GLN A 1 70 ? -10.738 2.776 7.826 1.00 94.06 70 GLN A O 1
ATOM 529 N N . LEU A 1 71 ? -11.949 2.151 6.035 1.00 92.94 71 LEU A N 1
ATOM 530 C CA . LEU A 1 71 ? -11.454 3.206 5.157 1.00 92.94 71 LEU A CA 1
ATOM 531 C C . LEU A 1 71 ? -12.217 4.506 5.413 1.00 92.94 71 LEU A C 1
ATOM 533 O O . LEU A 1 71 ? -13.448 4.525 5.469 1.00 92.94 71 LEU A O 1
ATOM 537 N N . THR A 1 72 ? -11.485 5.610 5.530 1.00 93.06 72 THR A N 1
ATOM 538 C CA . THR A 1 72 ? -12.097 6.942 5.527 1.00 93.06 72 THR A CA 1
ATOM 539 C C . THR A 1 72 ? -12.531 7.338 4.110 1.00 93.06 72 THR A C 1
ATOM 541 O O . THR A 1 72 ? -12.155 6.701 3.125 1.00 93.06 72 THR A O 1
ATOM 544 N N . VAL A 1 73 ? -13.299 8.427 3.984 1.00 92.38 73 VAL A N 1
ATOM 545 C CA . VAL A 1 73 ? -13.731 8.963 2.676 1.00 92.38 73 VAL A CA 1
ATOM 546 C C . VAL A 1 73 ? -12.538 9.227 1.752 1.00 92.38 73 VAL A C 1
ATOM 548 O O . VAL A 1 73 ? -12.588 8.883 0.574 1.00 92.38 73 VAL A O 1
ATOM 551 N N . ASP A 1 74 ? -11.439 9.750 2.297 1.00 91.12 74 ASP A N 1
ATOM 552 C CA . ASP A 1 74 ? -10.218 10.035 1.532 1.00 91.12 74 ASP A CA 1
ATOM 553 C C . ASP A 1 74 ? -9.480 8.758 1.086 1.00 91.12 74 ASP A C 1
ATOM 555 O O . ASP A 1 74 ? -8.668 8.787 0.162 1.00 91.12 74 ASP A O 1
ATOM 559 N N . GLN A 1 75 ? -9.760 7.627 1.735 1.00 93.38 75 GLN A N 1
ATOM 560 C CA . GLN A 1 75 ? -9.115 6.335 1.494 1.00 93.38 75 GLN A CA 1
ATOM 561 C C . GLN A 1 75 ? -9.965 5.399 0.628 1.00 93.38 75 GLN A C 1
ATOM 563 O O . GLN A 1 75 ? -9.467 4.378 0.157 1.00 93.38 75 GLN A O 1
ATOM 568 N N . ALA A 1 76 ? -11.228 5.750 0.367 1.00 92.62 76 ALA A N 1
ATOM 569 C CA . ALA A 1 76 ? -12.171 4.914 -0.375 1.00 92.62 76 ALA A CA 1
ATOM 570 C C . ALA A 1 76 ? -11.688 4.557 -1.795 1.00 92.62 76 ALA A C 1
ATOM 572 O O . ALA A 1 76 ? -12.052 3.518 -2.331 1.00 92.62 76 ALA A O 1
ATOM 573 N N . GLY A 1 77 ? -10.835 5.390 -2.402 1.00 95.50 77 GLY A N 1
ATOM 574 C CA . GLY A 1 77 ? -10.272 5.133 -3.733 1.00 95.50 77 GLY A CA 1
ATOM 575 C C . GLY A 1 77 ? -9.066 4.187 -3.762 1.00 95.50 77 GLY A C 1
ATOM 576 O O . GLY A 1 77 ? -8.607 3.826 -4.846 1.00 95.50 77 GLY A O 1
ATOM 577 N N . TRP A 1 78 ? -8.509 3.794 -2.612 1.00 96.81 78 TRP A N 1
ATOM 578 C CA . TRP A 1 78 ? -7.278 2.998 -2.571 1.00 96.81 78 TRP A CA 1
ATOM 579 C C . TRP A 1 78 ? -7.380 1.638 -3.268 1.00 96.81 78 TRP A C 1
ATOM 581 O O . TRP A 1 78 ? -6.468 1.338 -4.045 1.00 96.81 78 TRP A O 1
ATOM 591 N N . PRO A 1 79 ? -8.442 0.826 -3.074 1.00 98.00 79 PRO A N 1
ATOM 592 C CA . PRO A 1 79 ? -8.550 -0.459 -3.761 1.00 98.00 79 PRO A CA 1
ATOM 593 C C . PRO A 1 79 ? -8.488 -0.315 -5.287 1.00 98.00 79 PRO A C 1
ATOM 595 O O . PRO A 1 79 ? -7.770 -1.061 -5.947 1.00 98.00 79 PRO A O 1
ATOM 598 N N . ASP A 1 80 ? -9.168 0.680 -5.859 1.00 98.00 80 ASP A N 1
ATOM 599 C CA . ASP A 1 80 ? -9.184 0.895 -7.311 1.00 98.00 80 ASP A CA 1
ATOM 600 C C . ASP A 1 80 ? -7.839 1.377 -7.860 1.00 98.00 80 ASP A C 1
ATOM 602 O O . ASP A 1 80 ? -7.403 0.920 -8.921 1.00 98.00 80 ASP A O 1
ATOM 606 N N . ILE A 1 81 ? -7.149 2.256 -7.125 1.00 97.50 81 ILE A N 1
ATOM 607 C CA . ILE A 1 81 ? -5.788 2.691 -7.469 1.00 97.50 81 ILE A CA 1
ATOM 608 C C . ILE A 1 81 ? -4.846 1.482 -7.509 1.00 97.50 81 ILE A C 1
ATOM 610 O O . ILE A 1 81 ? -4.086 1.319 -8.466 1.00 97.50 81 ILE A O 1
ATOM 614 N N . LEU A 1 82 ? -4.922 0.612 -6.499 1.00 98.44 82 LEU A N 1
ATOM 615 C CA . LEU A 1 82 ? -4.074 -0.573 -6.384 1.00 98.44 82 LEU A CA 1
ATOM 616 C C . LEU A 1 82 ? -4.393 -1.617 -7.462 1.00 98.44 82 LEU A C 1
ATOM 618 O O . LEU A 1 82 ? -3.465 -2.146 -8.070 1.00 98.44 82 LEU A O 1
ATOM 622 N N . ARG A 1 83 ? -5.676 -1.852 -7.777 1.00 98.50 83 ARG A N 1
ATOM 623 C CA . ARG A 1 83 ? -6.092 -2.726 -8.891 1.00 98.50 83 ARG A CA 1
ATOM 624 C C . ARG A 1 83 ? -5.540 -2.246 -10.229 1.00 98.50 83 ARG A C 1
ATOM 626 O O . ARG A 1 83 ? -5.024 -3.052 -10.997 1.00 98.50 83 ARG A O 1
ATOM 633 N N . ARG A 1 84 ? -5.627 -0.941 -10.512 1.00 98.19 84 ARG A N 1
ATOM 634 C CA . ARG A 1 84 ? -5.094 -0.375 -11.759 1.00 98.19 84 ARG A CA 1
ATOM 635 C C . ARG A 1 84 ? -3.578 -0.536 -11.835 1.00 98.19 84 ARG A C 1
ATOM 637 O O . ARG A 1 84 ? -3.076 -1.014 -12.845 1.00 98.19 84 ARG A O 1
ATOM 644 N N . ALA A 1 85 ? -2.867 -0.192 -10.763 1.00 97.50 85 ALA A N 1
ATOM 645 C CA . ALA A 1 85 ? -1.417 -0.336 -10.712 1.00 97.50 85 ALA A CA 1
ATOM 646 C C . ALA A 1 85 ? -0.968 -1.801 -10.871 1.00 97.50 85 ALA A C 1
ATOM 648 O O . ALA A 1 85 ? 0.047 -2.051 -11.523 1.00 97.50 85 ALA A O 1
ATOM 649 N N . LEU A 1 86 ? -1.714 -2.755 -10.296 1.00 98.06 86 LEU A N 1
ATOM 650 C CA . LEU A 1 86 ? -1.460 -4.191 -10.431 1.00 98.06 86 LEU A CA 1
ATOM 651 C C . LEU A 1 86 ? -1.657 -4.660 -11.876 1.00 98.06 86 LEU A C 1
ATOM 653 O O . LEU A 1 86 ? -0.735 -5.236 -12.441 1.00 98.06 86 LEU A O 1
ATOM 657 N N . ALA A 1 87 ? -2.785 -4.320 -12.505 1.00 97.88 87 ALA A N 1
ATOM 658 C CA . ALA A 1 87 ? -3.048 -4.671 -13.901 1.00 97.88 87 ALA A CA 1
ATOM 659 C C . ALA A 1 87 ? -1.993 -4.087 -14.861 1.00 97.88 87 ALA A C 1
ATOM 661 O O . ALA A 1 87 ? -1.557 -4.751 -15.799 1.00 97.88 87 ALA A O 1
ATOM 662 N N . GLU A 1 88 ? -1.538 -2.854 -14.611 1.00 96.88 88 GLU A N 1
ATOM 663 C CA . GLU A 1 88 ? -0.426 -2.248 -15.353 1.00 96.88 88 GLU A CA 1
ATOM 664 C C . GLU A 1 88 ? 0.895 -3.003 -15.139 1.00 96.88 88 GLU A C 1
ATOM 666 O O . GLU A 1 88 ? 1.690 -3.123 -16.069 1.00 96.88 88 GLU A O 1
ATOM 671 N N . ALA A 1 89 ? 1.159 -3.493 -13.924 1.00 95.75 89 ALA A N 1
ATOM 672 C CA . ALA A 1 89 ? 2.357 -4.272 -13.617 1.00 95.75 89 ALA A CA 1
ATOM 673 C C . ALA A 1 89 ? 2.355 -5.642 -14.300 1.00 95.75 89 ALA A C 1
ATOM 675 O O . ALA A 1 89 ? 3.365 -6.004 -14.893 1.00 95.75 89 ALA A O 1
ATOM 676 N N . GLU A 1 90 ? 1.231 -6.355 -14.248 1.00 95.06 90 GLU A N 1
ATOM 677 C CA . GLU A 1 90 ? 1.049 -7.674 -14.865 1.00 95.06 90 GLU A CA 1
ATOM 678 C C . GLU A 1 90 ? 1.083 -7.602 -16.396 1.00 95.06 90 GLU A C 1
ATOM 680 O O . GLU A 1 90 ? 1.647 -8.474 -17.044 1.00 95.06 90 GLU A O 1
ATOM 685 N N . GLY A 1 91 ? 0.523 -6.543 -16.990 1.00 91.88 91 GLY A N 1
ATOM 686 C CA . GLY A 1 91 ? 0.560 -6.331 -18.440 1.00 91.88 91 GLY A CA 1
ATOM 687 C C . GLY A 1 91 ? 1.907 -5.840 -18.986 1.00 91.88 91 GLY A C 1
ATOM 688 O O . GLY A 1 91 ? 2.039 -5.689 -20.199 1.00 91.88 91 GLY A O 1
ATOM 689 N N . SER A 1 92 ? 2.874 -5.544 -18.110 1.00 79.38 92 SER A N 1
ATOM 690 C CA . SER A 1 92 ? 4.219 -5.075 -18.477 1.00 79.38 92 SER A CA 1
ATOM 691 C C . SER A 1 92 ? 5.312 -6.147 -18.330 1.00 79.38 92 SER A C 1
ATOM 693 O O . SER A 1 92 ? 6.475 -5.832 -18.596 1.00 79.38 92 SER A O 1
ATOM 695 N N . GLU A 1 93 ? 4.976 -7.361 -17.871 1.00 58.53 93 GLU A N 1
ATOM 696 C CA . GLU A 1 93 ? 5.866 -8.542 -17.915 1.00 58.53 93 GLU A CA 1
ATOM 697 C C . GLU A 1 93 ? 5.872 -9.205 -19.300 1.00 58.53 93 GLU A C 1
ATOM 699 O O . GLU A 1 93 ? 6.965 -9.671 -19.700 1.00 58.53 93 GLU A O 1
#

Foldseek 3Di:
DDDDLVVQLVVLVVQLVVLVVVVVVDVDLVSLVSNLVSLCSNLVSDAAPSNLVSLVSSLVSLVVCVVVVNADPVSVCVNVVSVVSNVVRVVVD

Organism: NCBI:txid171437

Secondary structure (DSSP, 8-state):
----HHHHHHHHHHHHHHHHHHHHH---HHHHHHHHHHHHHHHHH--HHHHHHHHHHHHHHHHHHHHTT---GGGTTHHHHHHHHHHHHHTT-